Protein AF-A0A3P7MPI1-F1 (afdb_monomer_lite)

Secondary structure (DSSP, 8-state):
-----SHHHHHHHHHH----S-SSEEEEEETTTTEEEEEEETTTSHHHHHHHHHHHHTT-TT---GGGGGGEEEEEEEEEETTEEEEEEEEEEE-GGG--SS--------EE-SS-HHHHHHHHHHHHTT--

Foldseek 3Di:
DDDDDDPVVVVVCVVPPPDQDDDADWPDADVPQQKTKGKDQCLVPVVSQLVVVVVQCVVDPDDDDSPPSNQKIKIWMFRQDPSHTHTQWIWIFGDPPPDDDDDDPGPTDTGGPDPPVVVVVVVCVVVVVVVD

Structure (mmCIF, N/CA/C/O backbone):
data_AF-A0A3P7MPI1-F1
#
_entry.id   AF-A0A3P7MPI1-F1
#
loop_
_atom_site.group_PDB
_atom_site.id
_atom_site.type_symbol
_atom_site.label_atom_id
_atom_site.label_alt_id
_atom_site.label_comp_id
_atom_site.label_asym_id
_atom_site.label_entity_id
_atom_site.label_seq_id
_atom_site.pdbx_PDB_ins_code
_atom_site.Cartn_x
_atom_site.Cartn_y
_atom_site.Cartn_z
_atom_site.occupancy
_atom_site.B_iso_or_equiv
_atom_site.auth_seq_id
_atom_site.auth_comp_id
_atom_site.auth_asym_id
_atom_site.auth_atom_id
_atom_site.pdbx_PDB_model_num
ATOM 1 N N . MET A 1 1 ? 3.681 -8.453 -1.015 1.00 74.38 1 MET A N 1
ATOM 2 C CA . MET A 1 1 ? 4.783 -8.451 -0.031 1.00 74.38 1 MET A CA 1
ATOM 3 C C . MET A 1 1 ? 4.726 -9.752 0.757 1.00 74.38 1 MET A C 1
ATOM 5 O O . MET A 1 1 ? 3.988 -9.836 1.730 1.00 74.38 1 MET A O 1
ATOM 9 N N . LYS A 1 2 ? 5.393 -10.802 0.271 1.00 81.31 2 LYS A N 1
ATOM 10 C CA . LYS A 1 2 ? 5.501 -12.103 0.947 1.00 81.31 2 LYS A CA 1
ATOM 11 C C . LYS A 1 2 ? 6.929 -12.197 1.499 1.00 81.31 2 LYS A C 1
ATOM 13 O O . LYS A 1 2 ? 7.844 -11.980 0.711 1.00 81.31 2 LYS A O 1
ATOM 18 N N . PRO A 1 3 ? 7.145 -12.449 2.802 1.00 83.38 3 PRO A N 1
ATOM 19 C CA . PRO A 1 3 ? 8.490 -12.681 3.310 1.00 83.38 3 PRO A CA 1
ATOM 20 C C . PRO A 1 3 ? 9.007 -14.003 2.740 1.00 83.38 3 PRO A C 1
ATOM 22 O O . PRO A 1 3 ? 8.294 -15.009 2.757 1.00 83.38 3 PRO A O 1
ATOM 25 N N . ILE A 1 4 ? 10.223 -13.986 2.204 1.00 87.50 4 ILE A N 1
ATOM 26 C CA . ILE A 1 4 ? 10.873 -15.151 1.610 1.00 87.50 4 ILE A CA 1
ATOM 27 C C . ILE A 1 4 ? 12.274 -15.236 2.203 1.00 87.50 4 ILE A C 1
ATOM 29 O O . ILE A 1 4 ? 13.023 -14.267 2.146 1.00 87.50 4 ILE A O 1
ATOM 33 N N . SER A 1 5 ? 12.585 -16.372 2.823 1.00 87.38 5 SER A N 1
ATOM 34 C CA . SER A 1 5 ? 13.851 -16.604 3.524 1.00 87.38 5 SER A CA 1
ATOM 35 C C . SER A 1 5 ? 14.943 -17.182 2.627 1.00 87.38 5 SER A C 1
ATOM 37 O O . SER A 1 5 ? 16.119 -16.974 2.898 1.00 87.38 5 SER A O 1
ATOM 39 N N . GLU A 1 6 ? 14.565 -17.920 1.583 1.00 93.38 6 GLU A N 1
ATOM 40 C CA . GLU A 1 6 ? 15.497 -18.584 0.671 1.00 93.38 6 GLU A CA 1
ATOM 41 C C 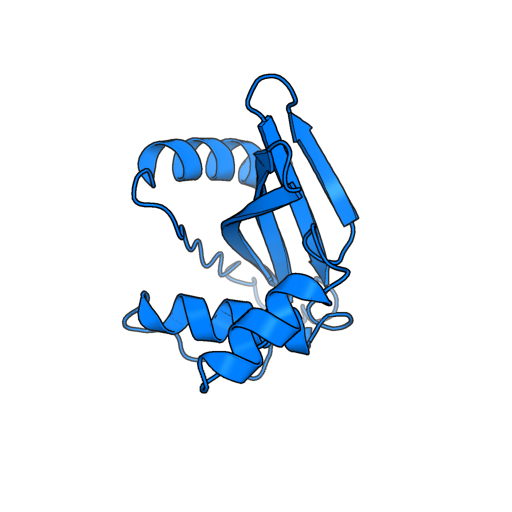. GLU A 1 6 ? 15.627 -17.814 -0.644 1.00 93.38 6 GLU A C 1
ATOM 43 O O . GLU A 1 6 ? 14.626 -17.481 -1.280 1.00 93.38 6 GLU A O 1
ATOM 48 N N . GLU A 1 7 ? 16.863 -17.596 -1.084 1.00 91.19 7 GLU A N 1
ATOM 49 C CA . GLU A 1 7 ? 17.185 -16.839 -2.298 1.00 91.19 7 GLU A CA 1
ATOM 50 C C . GLU A 1 7 ? 16.549 -17.441 -3.563 1.00 91.19 7 GLU A C 1
ATOM 52 O O . GLU A 1 7 ? 15.932 -16.728 -4.352 1.00 91.19 7 GLU A O 1
ATOM 57 N N . HIS A 1 8 ? 16.598 -18.766 -3.730 1.00 93.38 8 HIS A N 1
ATOM 58 C CA . HIS A 1 8 ? 15.969 -19.428 -4.877 1.00 93.38 8 HIS A CA 1
ATOM 59 C C . HIS A 1 8 ? 14.451 -19.187 -4.922 1.00 93.38 8 HIS A C 1
ATOM 61 O O . HIS A 1 8 ? 13.896 -18.813 -5.955 1.00 93.38 8 HIS A O 1
ATOM 67 N N . SER A 1 9 ? 13.785 -19.327 -3.773 1.00 92.00 9 SER A N 1
ATOM 68 C CA . SER A 1 9 ? 12.352 -19.053 -3.641 1.00 92.00 9 SER A CA 1
ATOM 69 C C . SER A 1 9 ? 12.013 -17.583 -3.922 1.00 92.00 9 SER A C 1
ATOM 71 O O . SER A 1 9 ? 10.905 -17.290 -4.376 1.00 92.00 9 SER A O 1
ATOM 73 N N . PHE A 1 10 ? 12.941 -16.654 -3.656 1.00 89.88 10 PHE A N 1
ATOM 74 C CA . PHE A 1 10 ? 12.760 -15.230 -3.934 1.00 89.88 10 PHE A CA 1
ATOM 75 C C . PHE A 1 10 ? 12.734 -14.965 -5.438 1.00 89.88 10 PHE A C 1
ATOM 77 O O . PHE A 1 10 ? 11.773 -14.360 -5.909 1.00 89.88 10 PHE A O 1
ATOM 84 N N . PHE A 1 11 ? 13.710 -15.479 -6.189 1.00 91.06 11 PHE A N 1
ATOM 85 C CA . PHE A 1 11 ? 13.747 -15.315 -7.646 1.00 91.06 11 PHE A CA 1
ATOM 86 C C . PHE A 1 11 ? 12.537 -15.964 -8.327 1.00 91.06 11 PHE A C 1
ATOM 88 O O . PHE A 1 11 ? 11.877 -15.330 -9.145 1.00 91.06 11 PHE A O 1
ATOM 95 N N . VAL A 1 12 ? 12.144 -17.172 -7.902 1.00 92.75 12 VAL A N 1
ATOM 96 C CA . VAL A 1 12 ? 10.921 -17.817 -8.411 1.00 92.75 12 VAL A CA 1
ATOM 97 C C . VAL A 1 12 ? 9.686 -16.955 -8.136 1.00 92.75 12 VAL A C 1
ATOM 99 O O . VAL A 1 12 ? 8.830 -16.803 -9.007 1.00 92.75 12 VAL A O 1
ATOM 102 N N . HIS A 1 13 ? 9.568 -16.373 -6.938 1.00 89.88 13 HIS A N 1
ATOM 103 C CA . HIS A 1 13 ? 8.460 -15.472 -6.635 1.00 89.88 13 HIS A CA 1
ATOM 104 C C . HIS A 1 13 ? 8.509 -14.197 -7.474 1.00 89.88 13 HIS A C 1
ATOM 106 O O . HIS A 1 13 ? 7.459 -13.770 -7.936 1.00 89.88 13 HIS A O 1
ATOM 112 N N . GLN A 1 14 ? 9.685 -13.602 -7.666 1.00 87.12 14 GLN A N 1
ATOM 113 C CA . GLN A 1 14 ? 9.860 -12.390 -8.461 1.00 87.12 14 GLN A CA 1
ATOM 114 C C . GLN A 1 14 ? 9.365 -12.588 -9.899 1.00 87.12 14 GLN A C 1
ATOM 116 O O . GLN A 1 14 ? 8.609 -11.753 -10.385 1.00 87.12 14 GLN A O 1
ATOM 121 N N . ASP A 1 15 ? 9.692 -13.722 -10.520 1.00 88.62 15 ASP A N 1
ATOM 122 C CA . ASP A 1 15 ? 9.306 -14.022 -11.905 1.00 88.62 15 ASP A CA 1
ATOM 123 C C . ASP A 1 15 ? 7.808 -14.328 -12.073 1.00 88.62 15 ASP A C 1
ATOM 125 O O . ASP A 1 15 ? 7.227 -14.066 -13.123 1.00 88.62 15 ASP A O 1
ATOM 129 N N . HIS A 1 16 ? 7.164 -14.890 -11.045 1.00 89.31 16 HIS A N 1
ATOM 130 C CA . HIS A 1 16 ? 5.777 -15.372 -11.133 1.00 89.31 16 HIS A CA 1
ATOM 131 C C . HIS A 1 16 ? 4.770 -14.504 -10.371 1.00 89.31 16 HIS A C 1
ATOM 133 O O . HIS A 1 16 ? 3.571 -14.791 -10.397 1.00 89.31 16 HIS A O 1
ATOM 139 N N . CYS A 1 17 ? 5.213 -13.481 -9.636 1.00 86.50 17 CYS A N 1
ATOM 140 C CA . CYS A 1 17 ? 4.321 -12.629 -8.859 1.00 86.50 17 CYS A CA 1
ATOM 141 C C . CYS A 1 17 ? 3.551 -11.689 -9.799 1.00 86.50 17 CYS A C 1
ATOM 143 O O . CYS A 1 17 ? 4.145 -10.771 -10.356 1.00 86.50 17 CYS A O 1
ATOM 145 N N . PRO A 1 18 ? 2.215 -11.811 -9.913 1.00 87.06 18 PRO A N 1
ATOM 146 C CA . PRO A 1 18 ? 1.435 -10.948 -10.802 1.00 87.06 18 PRO A CA 1
ATOM 147 C C . PRO A 1 18 ? 1.245 -9.528 -10.240 1.00 87.06 18 PRO A C 1
ATOM 149 O O . PRO A 1 18 ? 0.584 -8.691 -10.848 1.00 87.06 18 PRO A O 1
ATOM 152 N N . ARG A 1 19 ? 1.738 -9.260 -9.025 1.00 85.81 19 ARG A N 1
ATOM 153 C CA . ARG A 1 19 ? 1.433 -8.041 -8.281 1.00 85.81 19 ARG A CA 1
ATOM 154 C C . ARG A 1 19 ? 2.524 -6.995 -8.489 1.00 85.81 19 ARG A C 1
ATOM 156 O O . ARG A 1 19 ? 3.539 -7.028 -7.799 1.00 85.81 19 ARG A O 1
ATOM 163 N N . ILE A 1 20 ? 2.236 -6.039 -9.366 1.00 90.00 20 ILE A N 1
ATOM 164 C CA . ILE A 1 20 ? 3.077 -4.863 -9.647 1.00 90.00 20 ILE A CA 1
ATOM 165 C C . ILE A 1 20 ? 2.608 -3.588 -8.927 1.00 90.00 20 ILE A C 1
ATOM 167 O O . ILE A 1 20 ? 3.329 -2.596 -8.892 1.00 90.00 20 ILE A O 1
ATOM 171 N N . THR A 1 21 ? 1.419 -3.608 -8.313 1.00 91.75 21 THR A N 1
ATOM 172 C CA . THR A 1 21 ? 0.872 -2.496 -7.519 1.00 91.75 21 THR A CA 1
ATOM 173 C C . THR A 1 21 ? 0.472 -2.943 -6.110 1.00 91.75 21 THR A C 1
ATOM 175 O O . THR A 1 21 ? 0.176 -4.129 -5.888 1.00 91.75 21 THR A O 1
ATOM 178 N N . PRO A 1 22 ? 0.425 -2.024 -5.125 1.00 93.50 22 PRO A N 1
ATOM 179 C CA . PRO A 1 22 ? -0.245 -2.303 -3.863 1.00 93.50 22 PRO A CA 1
ATOM 180 C C . PRO A 1 22 ? -1.687 -2.785 -4.100 1.00 93.50 22 PRO A C 1
ATOM 182 O O . PRO A 1 22 ? -2.312 -2.394 -5.089 1.00 93.50 22 PRO A O 1
ATOM 185 N N . PRO A 1 23 ? -2.222 -3.662 -3.231 1.00 94.38 23 PRO A N 1
ATOM 186 C CA . PRO A 1 23 ? -3.653 -3.942 -3.223 1.00 94.38 23 PRO A CA 1
ATOM 187 C C . PRO A 1 23 ? -4.456 -2.696 -2.830 1.00 94.38 23 PRO A C 1
ATOM 189 O O . PRO A 1 23 ? -3.885 -1.697 -2.404 1.00 94.38 23 PRO A O 1
ATOM 192 N N . GLY A 1 24 ? -5.781 -2.790 -2.913 1.00 93.75 24 GLY A N 1
ATOM 193 C CA . GLY A 1 24 ? -6.685 -1.706 -2.543 1.00 93.75 24 GLY A CA 1
ATOM 194 C C . GLY A 1 24 ? -6.967 -0.745 -3.694 1.00 93.75 24 GLY A C 1
ATOM 195 O O . GLY A 1 24 ? -6.790 -1.075 -4.869 1.00 93.75 24 GLY A O 1
ATOM 196 N N . ARG A 1 25 ? -7.460 0.442 -3.346 1.00 94.69 25 ARG A N 1
ATOM 197 C CA . ARG A 1 25 ? -7.942 1.439 -4.301 1.00 94.69 25 ARG A CA 1
ATOM 198 C C . ARG A 1 25 ? -6.929 2.561 -4.450 1.00 94.69 25 ARG A C 1
ATOM 200 O O . ARG A 1 2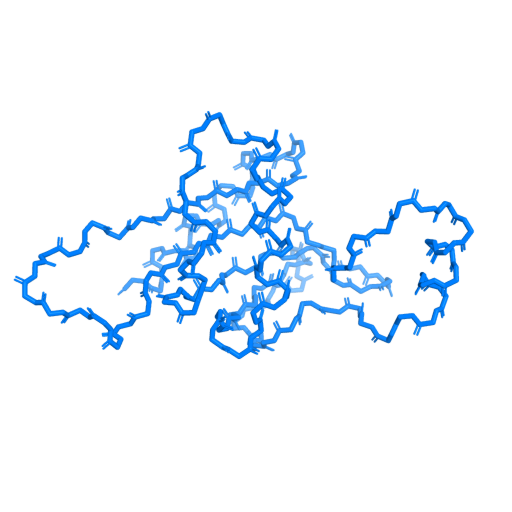5 ? -6.532 3.170 -3.464 1.00 94.69 25 ARG A O 1
ATOM 207 N N . GLU A 1 26 ? -6.556 2.886 -5.680 1.00 94.38 26 GLU A N 1
ATOM 208 C CA . GLU A 1 26 ? -5.795 4.102 -5.952 1.00 94.38 26 GLU A CA 1
ATOM 209 C C . GLU A 1 26 ? -6.692 5.330 -5.739 1.00 94.38 26 GLU A C 1
ATOM 211 O O . GLU A 1 26 ? -7.741 5.462 -6.370 1.00 94.38 26 GLU A O 1
ATOM 216 N N . ILE A 1 27 ? -6.299 6.209 -4.818 1.00 92.31 27 ILE A N 1
ATOM 217 C CA . ILE A 1 27 ? -7.064 7.411 -4.447 1.00 92.31 27 ILE A CA 1
ATOM 218 C C . ILE A 1 27 ? -6.379 8.708 -4.884 1.00 92.31 27 ILE A C 1
ATOM 220 O O . ILE A 1 27 ? -6.959 9.786 -4.779 1.00 92.31 27 ILE A O 1
ATOM 224 N N . TYR A 1 28 ? -5.140 8.619 -5.363 1.00 90.19 28 TYR A N 1
ATOM 225 C CA . TYR A 1 28 ? -4.380 9.750 -5.870 1.00 90.19 28 TYR A CA 1
ATOM 226 C C . TYR A 1 28 ? -3.329 9.274 -6.871 1.00 90.19 28 TYR A C 1
ATOM 228 O O . TYR A 1 28 ? -2.689 8.248 -6.641 1.00 90.19 28 TYR A O 1
ATOM 236 N N . ARG A 1 29 ? -3.127 10.058 -7.933 1.00 91.19 29 ARG A N 1
ATOM 237 C CA . ARG A 1 29 ? -2.065 9.880 -8.923 1.00 91.19 29 ARG A CA 1
ATOM 238 C C . ARG A 1 29 ? -1.548 11.244 -9.372 1.00 91.19 29 ARG A C 1
ATOM 240 O O . ARG A 1 29 ? -2.342 12.127 -9.691 1.00 91.19 29 ARG A O 1
ATOM 247 N N . ASP A 1 30 ? -0.231 11.384 -9.409 1.00 88.50 30 ASP A N 1
ATOM 248 C CA . ASP A 1 30 ? 0.486 12.497 -10.024 1.00 88.50 30 ASP A CA 1
ATOM 249 C C . ASP A 1 30 ? 1.502 11.938 -11.018 1.00 88.50 30 ASP A C 1
ATOM 251 O O . ASP A 1 30 ? 2.559 11.431 -10.634 1.00 88.50 30 ASP A O 1
ATOM 255 N N . ASP A 1 31 ? 1.180 12.039 -12.306 1.00 89.19 31 ASP A N 1
ATOM 256 C CA . ASP A 1 31 ? 2.051 11.560 -13.379 1.00 89.19 31 ASP A CA 1
ATOM 257 C C . ASP A 1 31 ? 3.331 12.404 -13.507 1.00 89.19 31 ASP A C 1
ATOM 259 O O . ASP A 1 31 ? 4.380 11.873 -13.868 1.00 89.19 31 ASP A O 1
ATOM 263 N N . SER A 1 32 ? 3.283 13.693 -13.142 1.00 87.62 32 SER A N 1
ATOM 264 C CA . SER A 1 32 ? 4.436 14.603 -13.230 1.00 87.62 32 SER A CA 1
ATOM 265 C C . SER A 1 32 ? 5.491 14.279 -12.174 1.00 87.62 32 SER A C 1
ATOM 267 O O . SER A 1 32 ? 6.689 14.354 -12.442 1.00 87.62 32 SER A O 1
ATOM 269 N N . ALA A 1 33 ? 5.052 13.906 -10.971 1.00 84.19 33 ALA A N 1
ATOM 270 C CA . ALA A 1 33 ? 5.928 13.431 -9.900 1.00 84.19 33 ALA A CA 1
ATOM 271 C C . ALA A 1 33 ? 6.155 11.906 -9.930 1.00 84.19 33 ALA A C 1
ATOM 273 O O . ALA A 1 33 ? 6.969 11.395 -9.155 1.00 84.19 33 ALA A O 1
ATOM 274 N N . SER A 1 34 ? 5.430 11.189 -10.797 1.00 90.38 34 SER A N 1
ATOM 275 C CA . SER A 1 34 ? 5.348 9.725 -10.846 1.00 90.38 34 SER A CA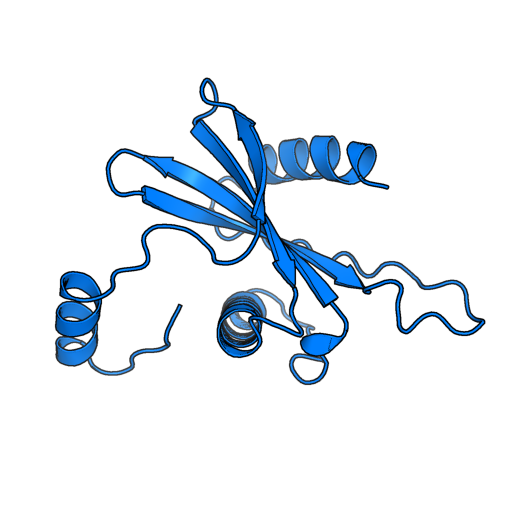 1
ATOM 276 C C . SER A 1 34 ? 5.015 9.120 -9.475 1.00 90.38 34 SER A C 1
ATOM 278 O O . SER A 1 34 ? 5.681 8.197 -9.005 1.00 90.38 34 SER A O 1
ATOM 280 N N . LEU A 1 35 ? 4.005 9.675 -8.799 1.00 89.81 35 LEU A N 1
ATOM 281 C CA . LEU A 1 35 ? 3.555 9.250 -7.471 1.00 89.81 35 LEU A CA 1
ATOM 282 C C . LEU A 1 35 ? 2.112 8.750 -7.508 1.00 89.81 35 LEU A C 1
ATOM 284 O O . LEU A 1 35 ? 1.261 9.348 -8.161 1.00 89.81 35 LEU A O 1
ATOM 288 N N . SER A 1 36 ? 1.823 7.714 -6.724 1.00 91.31 36 SER A N 1
ATOM 289 C CA . SER A 1 36 ? 0.455 7.246 -6.476 1.00 91.31 36 SER A CA 1
ATOM 290 C C . SER A 1 36 ? 0.222 6.964 -4.999 1.00 91.31 36 SER A C 1
ATOM 292 O O . SER A 1 36 ? 1.141 6.571 -4.277 1.00 91.31 36 SER A O 1
ATOM 294 N N . LEU A 1 37 ? -1.019 7.150 -4.547 1.00 90.81 37 LEU A N 1
ATOM 295 C CA . LEU A 1 37 ? -1.455 6.774 -3.204 1.00 90.81 37 LEU A CA 1
ATOM 296 C C . LEU A 1 37 ? -2.568 5.735 -3.285 1.00 90.81 37 LEU A C 1
ATOM 298 O O . LEU A 1 37 ? -3.601 5.959 -3.920 1.00 90.81 37 LEU A O 1
ATOM 302 N N . PHE A 1 38 ? -2.370 4.630 -2.578 1.00 93.44 38 PHE A N 1
ATOM 303 C CA . PHE A 1 38 ? -3.327 3.538 -2.479 1.00 93.44 38 PHE A CA 1
ATOM 304 C C . PHE A 1 38 ? -3.923 3.490 -1.077 1.00 93.44 38 PHE A C 1
ATOM 306 O O . PHE A 1 38 ? -3.190 3.469 -0.091 1.00 93.44 38 PHE A O 1
ATOM 313 N N . GLU A 1 39 ? -5.246 3.453 -0.994 1.00 92.94 39 GLU A N 1
ATOM 314 C CA . GLU A 1 39 ? -5.995 3.170 0.224 1.00 92.94 39 GLU A CA 1
ATOM 315 C C . GLU A 1 39 ? -6.259 1.663 0.304 1.00 92.94 39 GLU A C 1
ATOM 317 O O . GLU A 1 39 ? -6.881 1.073 -0.582 1.00 92.94 39 GLU A O 1
ATOM 322 N N . VAL A 1 40 ? -5.763 1.040 1.368 1.00 93.69 40 VAL A N 1
ATOM 323 C CA . VAL A 1 40 ? -5.793 -0.405 1.585 1.00 93.69 40 VAL A CA 1
ATOM 324 C C . VAL A 1 40 ? -6.495 -0.698 2.902 1.00 93.69 40 VAL A C 1
ATOM 326 O O . VAL A 1 40 ? -6.036 -0.276 3.966 1.00 93.69 40 VAL A O 1
ATOM 329 N N . ASP A 1 41 ? -7.593 -1.447 2.847 1.00 91.69 41 ASP A N 1
ATOM 330 C CA . ASP A 1 41 ? -8.292 -1.881 4.051 1.00 91.69 41 ASP A CA 1
ATOM 331 C C . ASP A 1 41 ? -7.539 -3.042 4.717 1.00 91.69 41 ASP A C 1
ATOM 333 O O . ASP A 1 41 ? -7.339 -4.109 4.130 1.00 91.69 41 ASP A O 1
ATOM 337 N N . GLY A 1 42 ? -7.111 -2.852 5.967 1.00 89.69 42 GLY A N 1
ATOM 338 C CA . GLY A 1 42 ? -6.453 -3.893 6.747 1.00 89.69 42 GLY A CA 1
ATOM 339 C C . GLY A 1 42 ? -7.350 -5.093 7.064 1.00 89.69 42 GLY A C 1
ATOM 340 O O . GLY A 1 42 ? -6.826 -6.170 7.355 1.00 89.69 42 GLY A O 1
ATOM 341 N N . ALA A 1 43 ? -8.678 -4.950 7.011 1.00 89.56 43 ALA A N 1
ATOM 342 C CA . ALA A 1 43 ? -9.622 -6.052 7.171 1.00 89.56 43 ALA A CA 1
ATOM 343 C C . ALA A 1 43 ? -9.687 -6.947 5.923 1.00 89.56 43 ALA A C 1
ATOM 345 O O . ALA A 1 43 ? -9.806 -8.169 6.066 1.00 89.56 43 ALA A O 1
ATOM 346 N N . GLU A 1 44 ? -9.560 -6.365 4.729 1.00 92.44 44 GLU A N 1
ATOM 347 C CA . GLU A 1 44 ? -9.560 -7.085 3.450 1.00 92.44 44 GLU A CA 1
ATOM 348 C C . GLU A 1 44 ? -8.173 -7.669 3.145 1.00 92.44 44 GLU A C 1
ATOM 350 O O . GLU A 1 44 ? -8.030 -8.860 2.868 1.00 92.44 44 GLU A O 1
ATOM 355 N N . GLU A 1 45 ? -7.119 -6.869 3.310 1.00 93.44 45 GLU A N 1
ATOM 356 C CA . GLU A 1 45 ? -5.748 -7.184 2.888 1.00 93.44 45 GLU A CA 1
ATOM 357 C C . GLU A 1 45 ? -4.824 -7.491 4.078 1.00 93.44 45 GLU A C 1
ATOM 359 O O . GLU A 1 45 ? -3.679 -7.033 4.174 1.00 93.44 45 GLU A O 1
ATOM 364 N N . ARG A 1 46 ? -5.319 -8.322 5.008 1.00 90.00 46 ARG A N 1
ATOM 365 C CA . ARG A 1 46 ? -4.655 -8.650 6.289 1.00 90.00 46 ARG A CA 1
ATOM 366 C C . ARG A 1 46 ? -3.191 -9.051 6.133 1.00 90.00 46 ARG A C 1
ATOM 368 O O . ARG A 1 46 ? -2.338 -8.567 6.872 1.00 90.00 46 ARG A O 1
ATOM 375 N N . THR A 1 47 ? -2.890 -9.946 5.193 1.00 90.56 47 THR A N 1
ATOM 376 C CA . THR A 1 47 ? -1.529 -10.468 4.990 1.00 90.56 47 THR A CA 1
ATOM 377 C C . THR A 1 47 ? -0.589 -9.386 4.469 1.00 90.56 47 THR A C 1
ATOM 379 O O . THR A 1 47 ? 0.535 -9.265 4.957 1.00 90.56 47 THR A O 1
ATOM 382 N N . PHE A 1 48 ? -1.043 -8.574 3.509 1.00 91.56 48 PHE A N 1
ATOM 383 C CA . PHE A 1 48 ? -0.249 -7.474 2.969 1.00 91.56 48 PHE A CA 1
ATOM 384 C C . PHE A 1 48 ? 0.052 -6.442 4.060 1.00 91.56 48 PHE A C 1
ATOM 386 O O . PHE A 1 48 ? 1.220 -6.144 4.313 1.00 91.56 48 PHE A O 1
ATOM 393 N N . CYS A 1 49 ? -0.980 -5.979 4.767 1.00 90.00 49 CYS A N 1
ATOM 394 C CA . CYS A 1 49 ? -0.848 -4.980 5.823 1.00 90.00 49 CYS A CA 1
ATOM 395 C C . CYS A 1 49 ? -0.045 -5.503 7.029 1.00 90.00 49 CYS A C 1
ATOM 397 O O . CYS A 1 49 ? 0.725 -4.752 7.631 1.00 90.00 49 CYS A O 1
ATOM 399 N N . ARG A 1 50 ? -0.132 -6.805 7.350 1.00 87.88 50 ARG A N 1
ATOM 400 C CA . ARG A 1 50 ? 0.729 -7.444 8.362 1.00 87.88 50 ARG A CA 1
ATOM 401 C C . ARG A 1 50 ? 2.192 -7.378 7.980 1.00 87.88 50 ARG A C 1
ATOM 403 O O . ARG A 1 50 ? 3.009 -6.953 8.792 1.00 87.88 50 ARG A O 1
ATOM 410 N N . ASN A 1 51 ? 2.518 -7.795 6.763 1.00 89.56 51 ASN A N 1
ATOM 411 C CA . ASN A 1 51 ? 3.900 -7.835 6.300 1.00 89.56 51 ASN A CA 1
ATOM 412 C C . ASN A 1 51 ? 4.475 -6.421 6.167 1.00 89.56 51 ASN A C 1
ATOM 414 O O . ASN A 1 51 ? 5.620 -6.200 6.551 1.00 89.56 51 ASN A O 1
ATOM 418 N N . LEU A 1 52 ? 3.656 -5.456 5.742 1.00 87.19 52 LEU A N 1
ATOM 419 C CA . LEU A 1 52 ? 4.018 -4.041 5.715 1.00 87.19 52 LEU A CA 1
ATOM 420 C C . LEU A 1 52 ? 4.342 -3.505 7.123 1.00 87.19 52 LEU A C 1
ATOM 422 O O . LEU A 1 52 ? 5.373 -2.862 7.318 1.00 87.19 52 LEU A O 1
ATOM 426 N N . CYS A 1 53 ? 3.523 -3.835 8.128 1.00 83.12 53 CYS A N 1
ATOM 427 C CA . CYS A 1 53 ? 3.796 -3.497 9.528 1.00 83.12 53 CYS A CA 1
ATOM 428 C C . CYS A 1 53 ? 5.061 -4.168 10.072 1.00 83.12 53 CYS A C 1
ATOM 430 O O . CYS A 1 53 ? 5.841 -3.511 10.755 1.00 83.12 53 CYS A O 1
ATOM 432 N N . LEU A 1 54 ? 5.270 -5.456 9.788 1.00 82.50 54 LEU A N 1
ATOM 433 C CA . LEU A 1 54 ? 6.458 -6.191 10.230 1.00 82.50 54 LEU A CA 1
ATOM 434 C C . LEU A 1 54 ? 7.740 -5.618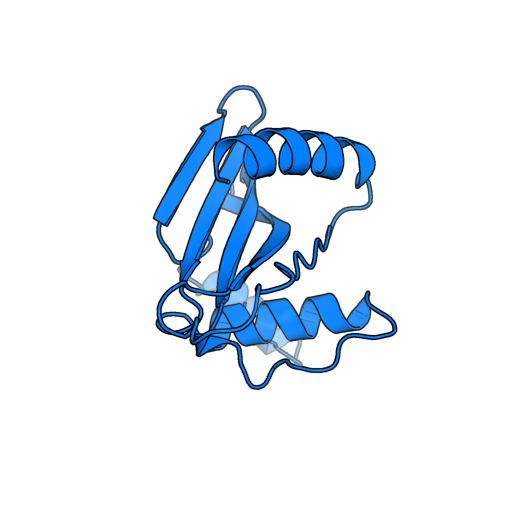 9.619 1.00 82.50 54 LEU A C 1
ATOM 436 O O . LEU A 1 54 ? 8.740 -5.486 10.324 1.00 82.50 54 LEU A O 1
ATOM 440 N N . PHE A 1 55 ? 7.695 -5.238 8.339 1.00 82.88 55 PHE A N 1
ATOM 441 C CA . PHE A 1 55 ? 8.797 -4.558 7.664 1.00 82.88 55 PHE A CA 1
ATOM 442 C C . PHE A 1 55 ? 9.104 -3.220 8.336 1.00 82.88 55 PHE A C 1
ATOM 444 O O . PHE A 1 55 ? 10.238 -2.957 8.722 1.00 82.88 55 PHE A O 1
ATOM 451 N N . ALA A 1 56 ? 8.078 -2.410 8.586 1.00 79.50 56 ALA A N 1
ATOM 452 C CA . ALA A 1 56 ? 8.240 -1.142 9.279 1.00 79.50 56 ALA A CA 1
ATOM 453 C C . ALA A 1 56 ? 8.746 -1.260 10.721 1.00 79.50 56 ALA A C 1
ATOM 455 O O . ALA A 1 56 ? 9.448 -0.372 11.199 1.00 79.50 56 ALA A O 1
ATOM 456 N N . MET A 1 57 ? 8.383 -2.331 11.431 1.00 77.44 57 MET A N 1
ATOM 457 C CA . MET A 1 57 ? 8.863 -2.587 12.792 1.00 77.44 57 MET A CA 1
ATOM 458 C C . MET A 1 57 ? 10.381 -2.742 12.860 1.00 77.44 57 MET A C 1
ATOM 460 O O . MET A 1 57 ? 10.949 -2.435 13.901 1.00 77.44 57 MET A O 1
ATOM 464 N N . GLN A 1 58 ? 11.042 -3.137 11.767 1.00 79.50 58 GLN A N 1
ATOM 465 C CA . GLN A 1 58 ? 12.507 -3.180 11.718 1.00 79.50 58 GLN A CA 1
ATOM 466 C C . GLN A 1 58 ? 13.137 -1.782 11.837 1.00 79.50 58 GLN A C 1
ATOM 468 O O . GLN A 1 58 ? 14.271 -1.659 12.286 1.00 79.50 58 GLN A O 1
ATOM 473 N N . PHE A 1 59 ? 12.394 -0.730 11.477 1.00 73.88 59 PHE A N 1
ATOM 474 C CA . PHE A 1 59 ? 12.854 0.663 11.488 1.00 73.88 59 PHE A CA 1
ATOM 475 C C . PHE A 1 59 ? 12.255 1.494 12.634 1.00 73.88 59 PHE A C 1
ATOM 477 O O . PHE A 1 59 ? 12.626 2.651 12.817 1.00 73.88 59 PHE A O 1
ATOM 484 N N . LEU A 1 60 ? 11.318 0.934 13.410 1.00 66.69 60 LEU A N 1
ATOM 485 C CA . LEU A 1 60 ? 10.622 1.633 14.490 1.00 66.69 60 LEU A CA 1
ATOM 486 C C . LEU A 1 60 ? 10.931 1.003 15.847 1.00 66.69 60 LEU A C 1
ATOM 488 O O . LEU A 1 60 ? 10.418 -0.065 16.172 1.00 66.69 60 LEU A O 1
ATOM 492 N N . SER A 1 61 ? 11.656 1.729 16.696 1.00 54.84 61 SER A N 1
ATOM 493 C CA . SER A 1 61 ? 12.109 1.237 18.004 1.00 54.84 61 SER A CA 1
ATOM 494 C C . SER A 1 61 ? 10.993 0.919 19.015 1.00 54.84 61 SER A C 1
ATOM 496 O O . SER A 1 61 ? 11.278 0.314 20.041 1.00 54.84 61 SER A O 1
ATOM 498 N N . TRP A 1 62 ? 9.732 1.326 18.783 1.00 58.78 62 TRP A N 1
ATOM 499 C CA . TRP A 1 62 ? 8.660 1.224 19.795 1.00 58.78 62 TRP A CA 1
ATOM 500 C C . TRP A 1 62 ? 7.269 0.766 19.298 1.00 58.78 62 TRP A C 1
ATOM 502 O O . TRP A 1 62 ? 6.254 1.020 19.950 1.00 58.78 62 TRP A O 1
ATOM 512 N N . LYS A 1 63 ? 7.142 0.060 18.168 1.00 56.62 63 LYS A N 1
ATOM 513 C CA . LYS A 1 63 ? 5.810 -0.343 17.654 1.00 56.62 63 LYS A CA 1
ATOM 514 C C . LYS A 1 63 ? 5.251 -1.588 18.376 1.00 56.62 63 LYS A C 1
ATOM 516 O O . LYS A 1 63 ? 5.880 -2.637 18.373 1.00 56.62 63 LYS A O 1
ATOM 521 N N . THR A 1 64 ? 4.036 -1.501 18.932 1.00 49.00 64 THR A N 1
ATOM 522 C CA . THR A 1 64 ? 3.485 -2.535 19.842 1.00 49.00 64 THR A CA 1
ATOM 523 C C . THR A 1 64 ? 2.211 -3.273 19.393 1.00 49.00 64 THR A C 1
ATOM 525 O O . THR A 1 64 ? 1.726 -4.077 20.178 1.00 49.00 64 THR A O 1
ATOM 528 N N . ARG A 1 65 ? 1.631 -3.084 18.189 1.00 56.03 65 ARG A N 1
ATOM 529 C CA . ARG A 1 65 ? 0.341 -3.748 17.831 1.00 56.03 65 ARG A CA 1
ATOM 530 C C . ARG A 1 65 ? 0.152 -4.153 16.355 1.00 56.03 65 ARG A C 1
ATOM 532 O O . ARG A 1 65 ? -0.709 -3.617 15.670 1.00 56.03 65 ARG A O 1
ATOM 539 N N . TYR A 1 66 ? 0.875 -5.165 15.868 1.00 60.16 66 TYR A N 1
ATOM 540 C CA . TYR A 1 66 ? 0.569 -5.794 14.563 1.00 60.16 66 TYR A CA 1
ATOM 541 C C . TYR A 1 66 ? -0.654 -6.738 14.606 1.00 60.16 66 TYR A C 1
ATOM 543 O O . TYR A 1 66 ? -1.070 -7.243 13.572 1.00 60.16 66 TYR A O 1
ATOM 551 N N . ASN A 1 67 ? -1.243 -6.993 15.780 1.00 61.16 67 ASN A N 1
ATOM 552 C CA . ASN A 1 67 ? -2.383 -7.909 15.934 1.00 61.16 67 ASN A CA 1
ATOM 553 C C . ASN A 1 67 ? -3.751 -7.265 15.635 1.00 61.16 67 ASN A C 1
ATOM 555 O O . ASN A 1 67 ? -4.743 -7.977 15.532 1.00 61.16 67 ASN A O 1
ATOM 559 N N . GLU A 1 68 ? -3.816 -5.942 15.451 1.00 72.12 68 GLU A N 1
ATOM 560 C CA . GLU A 1 68 ? -5.069 -5.189 15.252 1.00 72.12 68 GLU A CA 1
ATOM 561 C C . GLU A 1 68 ? -5.218 -4.626 13.830 1.00 72.12 68 GLU A C 1
ATOM 563 O O . GLU A 1 68 ? -5.967 -3.678 13.610 1.00 72.12 68 GLU A O 1
ATOM 568 N N . ILE A 1 69 ? -4.520 -5.203 12.845 1.00 79.81 69 ILE A N 1
ATOM 569 C CA . ILE A 1 69 ? -4.464 -4.710 11.453 1.00 79.81 69 ILE A CA 1
ATOM 570 C C . ILE A 1 69 ? -5.853 -4.471 10.853 1.00 79.81 69 ILE A C 1
ATOM 572 O O . ILE A 1 69 ? -6.043 -3.484 10.153 1.00 79.81 69 ILE A O 1
ATOM 576 N N . ALA A 1 70 ? -6.827 -5.326 11.175 1.00 81.75 70 ALA A N 1
ATOM 577 C CA . ALA A 1 70 ? -8.195 -5.220 10.668 1.00 81.75 70 ALA A CA 1
ATOM 578 C C . ALA A 1 70 ? -8.937 -3.942 11.107 1.00 81.75 70 ALA A C 1
ATOM 580 O O . ALA A 1 70 ? -10.000 -3.644 10.580 1.00 81.75 70 ALA A O 1
ATOM 581 N N . THR A 1 71 ? -8.399 -3.194 12.073 1.00 82.75 71 THR A N 1
ATOM 582 C CA . THR A 1 71 ? -8.983 -1.933 12.552 1.00 82.75 71 THR A CA 1
ATOM 583 C C . THR A 1 71 ? -8.401 -0.696 11.865 1.00 82.75 71 THR A C 1
ATOM 585 O O . THR A 1 71 ? -8.781 0.420 12.222 1.00 82.75 71 THR A O 1
ATOM 588 N N . PHE A 1 72 ? -7.494 -0.860 10.894 1.00 83.50 72 PHE A N 1
ATOM 589 C CA . PHE A 1 72 ? -6.781 0.239 10.242 1.00 83.50 72 PHE A CA 1
ATOM 590 C C . PHE A 1 72 ? -6.998 0.269 8.727 1.00 83.50 72 PHE A C 1
ATOM 592 O O . PHE A 1 72 ? -6.960 -0.761 8.058 1.00 83.50 72 PHE A O 1
ATOM 599 N N . LEU A 1 73 ? -7.119 1.483 8.194 1.00 86.81 73 LEU A N 1
ATOM 600 C CA . LEU A 1 73 ? -6.860 1.798 6.794 1.00 86.81 73 LEU A CA 1
ATOM 601 C C . LEU A 1 73 ? -5.385 2.161 6.631 1.00 86.81 73 LEU A C 1
ATOM 603 O O . LEU A 1 73 ? -4.819 2.881 7.458 1.00 86.81 73 LEU A O 1
ATOM 607 N N . PHE A 1 74 ? -4.773 1.674 5.561 1.00 88.75 74 PHE A N 1
ATOM 608 C CA . PHE A 1 74 ? -3.383 1.926 5.210 1.00 88.75 74 PHE A CA 1
ATOM 609 C C . PHE A 1 74 ? -3.327 2.759 3.937 1.00 88.75 74 PHE A C 1
ATOM 611 O O . PHE A 1 74 ? -3.930 2.406 2.932 1.00 88.75 74 PHE A O 1
ATOM 618 N N . TYR A 1 75 ? -2.562 3.840 3.973 1.00 89.75 75 TYR A N 1
ATOM 619 C CA . TYR A 1 75 ? -2.336 4.728 2.844 1.00 89.75 75 TYR A CA 1
ATOM 620 C C . TYR A 1 75 ? -0.906 4.531 2.362 1.00 89.75 75 TYR A C 1
ATOM 622 O O . TYR A 1 75 ? 0.040 4.990 3.003 1.00 89.75 75 TYR A O 1
ATOM 630 N N . VAL A 1 76 ? -0.751 3.777 1.278 1.00 91.25 76 VAL A N 1
ATOM 631 C CA . VAL A 1 76 ? 0.537 3.336 0.739 1.00 91.25 76 VAL A CA 1
ATOM 632 C C . VAL A 1 76 ? 0.943 4.255 -0.400 1.00 91.25 76 VAL A C 1
ATOM 634 O O . VAL A 1 76 ? 0.286 4.292 -1.438 1.00 91.25 76 VAL A O 1
ATOM 637 N N . LEU A 1 77 ? 2.032 4.992 -0.200 1.00 89.38 77 LEU A N 1
ATOM 638 C CA . LEU A 1 77 ? 2.628 5.860 -1.204 1.00 89.38 77 LEU A CA 1
ATOM 639 C C . LEU A 1 77 ? 3.599 5.048 -2.059 1.00 89.38 77 LEU A C 1
ATOM 641 O O . LEU A 1 77 ? 4.467 4.336 -1.536 1.00 89.38 77 LEU A O 1
ATOM 645 N N . THR A 1 78 ? 3.485 5.193 -3.373 1.00 91.00 78 THR A N 1
ATOM 646 C CA . THR A 1 78 ? 4.380 4.564 -4.342 1.00 91.00 78 THR A CA 1
ATOM 647 C C . THR A 1 78 ? 5.032 5.592 -5.243 1.00 91.00 78 THR A C 1
ATOM 649 O O . THR A 1 78 ? 4.467 6.649 -5.520 1.00 91.00 78 THR A O 1
ATOM 652 N N . ARG A 1 79 ? 6.230 5.252 -5.716 1.00 90.25 79 ARG A N 1
ATOM 653 C CA . ARG A 1 79 ? 6.819 5.843 -6.910 1.00 90.25 79 ARG A CA 1
ATOM 654 C C . ARG A 1 79 ? 6.578 4.887 -8.065 1.00 90.25 79 ARG A C 1
ATOM 656 O O . ARG A 1 79 ? 6.878 3.701 -7.947 1.00 90.25 79 ARG A O 1
ATOM 663 N N . ASN A 1 80 ? 6.014 5.410 -9.136 1.00 91.06 80 ASN A N 1
ATOM 664 C CA . ASN A 1 80 ? 5.670 4.641 -10.314 1.00 91.06 80 ASN A CA 1
ATOM 665 C C . ASN A 1 80 ? 6.830 4.706 -11.303 1.00 91.06 80 ASN A C 1
ATOM 667 O O . ASN A 1 80 ? 7.403 5.771 -11.528 1.00 91.06 80 ASN A O 1
ATOM 671 N N . ASP A 1 81 ? 7.164 3.565 -11.874 1.00 88.00 81 ASP A N 1
ATOM 672 C CA . ASP A 1 81 ? 8.139 3.413 -12.942 1.00 88.00 81 ASP A CA 1
ATOM 673 C C . ASP A 1 81 ? 7.627 2.397 -13.968 1.00 88.00 81 ASP A C 1
ATOM 675 O O . ASP A 1 81 ? 6.497 1.915 -13.877 1.00 88.00 81 ASP A O 1
ATOM 679 N N . GLU A 1 82 ? 8.445 2.110 -14.979 1.00 87.94 82 GLU A N 1
ATOM 680 C CA . GLU A 1 82 ? 8.106 1.179 -16.060 1.00 87.94 82 GLU A CA 1
ATOM 681 C C . GLU A 1 82 ? 7.840 -0.249 -15.549 1.00 87.94 82 GLU A C 1
ATOM 683 O O . GLU A 1 82 ? 7.067 -0.980 -16.167 1.00 87.94 82 GLU A O 1
ATOM 688 N N . ASP A 1 83 ? 8.408 -0.622 -14.394 1.00 84.62 83 ASP A N 1
ATOM 689 C CA . ASP A 1 83 ? 8.262 -1.951 -13.789 1.00 84.62 83 ASP A CA 1
ATOM 690 C C . ASP A 1 83 ? 7.048 -2.050 -12.842 1.00 84.62 83 ASP A C 1
ATOM 692 O O . ASP A 1 83 ? 6.679 -3.146 -12.409 1.00 84.62 83 ASP A O 1
ATOM 696 N N . GLY A 1 84 ? 6.419 -0.921 -12.490 1.00 88.38 84 GLY A N 1
ATOM 697 C CA . GLY A 1 84 ? 5.220 -0.865 -11.654 1.00 88.38 84 GLY A CA 1
ATOM 698 C C . GLY A 1 84 ? 5.270 0.195 -10.553 1.00 88.38 84 GLY A C 1
ATOM 699 O O . GLY A 1 84 ? 5.833 1.276 -10.701 1.00 88.38 84 GLY A O 1
ATOM 700 N N . CYS A 1 85 ? 4.622 -0.093 -9.423 1.00 91.19 85 CYS A N 1
ATOM 701 C CA . CYS A 1 85 ? 4.496 0.833 -8.299 1.00 91.19 85 CYS A CA 1
ATOM 702 C C . CYS A 1 85 ? 5.387 0.387 -7.133 1.00 91.19 85 CYS A C 1
ATOM 704 O O . CYS A 1 85 ? 5.018 -0.47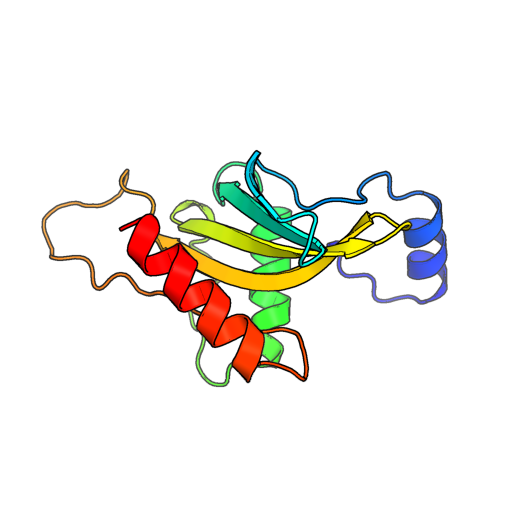9 -6.330 1.00 91.19 85 CYS A O 1
ATOM 706 N N . ARG A 1 86 ? 6.555 1.018 -6.993 1.00 89.56 86 ARG A N 1
ATOM 707 C CA . ARG A 1 86 ? 7.494 0.751 -5.897 1.00 89.56 86 ARG A CA 1
ATOM 708 C C . ARG A 1 86 ? 7.060 1.491 -4.635 1.00 89.56 86 ARG A C 1
ATOM 710 O O . ARG A 1 86 ? 6.910 2.710 -4.638 1.00 89.56 86 ARG A O 1
ATOM 717 N N . ILE A 1 87 ? 6.869 0.766 -3.534 1.00 88.38 87 ILE A N 1
ATOM 718 C CA . ILE A 1 87 ? 6.442 1.350 -2.253 1.00 88.38 87 ILE A CA 1
ATOM 719 C C . ILE A 1 87 ? 7.559 2.235 -1.687 1.00 88.38 87 ILE A C 1
ATOM 721 O O . ILE A 1 87 ? 8.676 1.768 -1.478 1.00 88.38 87 ILE A O 1
ATOM 725 N N . VAL A 1 88 ? 7.239 3.497 -1.394 1.00 87.12 88 VAL A N 1
ATOM 726 C CA . VAL A 1 88 ? 8.175 4.473 -0.805 1.00 87.12 88 VAL A CA 1
ATOM 727 C C . VAL A 1 88 ? 7.841 4.813 0.646 1.00 87.12 88 VAL A C 1
ATOM 729 O O . VAL A 1 88 ? 8.710 5.228 1.411 1.00 87.12 88 VAL A O 1
ATOM 732 N N . GLY A 1 89 ? 6.597 4.609 1.064 1.00 85.38 89 GLY A N 1
ATOM 733 C CA . GLY A 1 89 ? 6.186 4.842 2.440 1.00 85.38 89 GLY A CA 1
ATOM 734 C C . GLY A 1 89 ? 4.714 4.547 2.652 1.00 85.38 89 GLY A C 1
ATOM 735 O O . GLY A 1 89 ? 3.981 4.273 1.703 1.00 85.38 89 GLY A O 1
ATOM 736 N N . TYR A 1 90 ? 4.280 4.589 3.904 1.00 86.56 90 TYR A N 1
ATOM 737 C CA . TYR A 1 90 ? 2.865 4.509 4.229 1.00 86.56 90 TYR A CA 1
ATOM 738 C C . TYR A 1 90 ? 2.538 5.195 5.555 1.00 86.56 90 TYR A C 1
ATOM 740 O O . TYR A 1 90 ? 3.413 5.419 6.395 1.00 86.56 90 TYR A O 1
ATOM 748 N N . PHE A 1 91 ? 1.254 5.470 5.760 1.00 83.81 91 PHE A N 1
ATOM 749 C CA . PHE A 1 91 ? 0.690 5.759 7.075 1.00 83.81 91 PHE A CA 1
ATOM 750 C C . PHE A 1 91 ? -0.588 4.950 7.299 1.00 83.81 91 PHE A C 1
ATOM 752 O O . PHE A 1 91 ? -1.198 4.455 6.355 1.00 83.81 91 PHE A O 1
ATOM 759 N N . SER A 1 92 ? -0.984 4.785 8.559 1.00 82.50 92 SER A N 1
ATOM 760 C CA . SER A 1 92 ? -2.208 4.072 8.933 1.00 82.50 92 SER A CA 1
ATOM 761 C C . SER A 1 92 ? -3.148 4.969 9.732 1.00 82.50 92 SER A C 1
ATOM 763 O O . SER A 1 92 ? -2.691 5.691 10.619 1.00 82.50 92 SER A O 1
ATOM 765 N N . LYS A 1 93 ? -4.453 4.876 9.467 1.00 79.75 93 LYS A N 1
ATOM 766 C CA . LYS A 1 93 ? -5.532 5.568 10.189 1.00 79.75 93 LYS A CA 1
ATOM 767 C C . LYS A 1 93 ? -6.501 4.529 10.743 1.00 79.75 93 LYS A C 1
ATOM 769 O O . LYS A 1 93 ? -6.787 3.544 10.071 1.00 79.75 93 LYS A O 1
ATOM 774 N N . HIS A 1 94 ? -7.004 4.720 11.961 1.00 78.69 94 HIS A N 1
ATOM 775 C CA . HIS A 1 94 ? -8.057 3.844 12.479 1.00 78.69 94 HIS A CA 1
ATOM 776 C C . HIS A 1 94 ? -9.309 3.950 11.598 1.00 78.69 94 HIS A C 1
ATOM 778 O O . HIS A 1 94 ? -9.737 5.049 11.240 1.00 78.69 94 HIS A O 1
ATOM 784 N N . SER A 1 95 ? -9.890 2.803 11.253 1.00 72.25 95 SER A N 1
ATOM 785 C CA . SER A 1 95 ? -11.161 2.738 10.540 1.00 72.25 95 SER A CA 1
ATOM 786 C C . SER A 1 95 ? -12.298 3.177 11.467 1.00 72.25 95 SER A C 1
ATOM 788 O O . SER A 1 95 ? -12.352 2.790 12.637 1.00 72.25 95 SER A O 1
ATOM 790 N N . LYS A 1 96 ? -13.226 3.984 10.938 1.00 63.22 96 LYS A N 1
ATOM 791 C CA . LYS A 1 96 ? -14.313 4.630 11.700 1.00 63.22 96 LYS A CA 1
ATOM 792 C C . LYS A 1 96 ? -15.275 3.639 12.374 1.00 63.22 96 LYS A C 1
ATOM 794 O O . LYS A 1 96 ? -15.991 4.023 13.290 1.00 63.22 96 LYS A O 1
ATOM 799 N N . VAL A 1 97 ? -15.280 2.371 11.953 1.00 56.25 97 VAL A N 1
ATOM 800 C CA . VAL A 1 97 ? -16.217 1.333 12.423 1.00 56.25 97 VAL A CA 1
ATOM 801 C C . VAL A 1 97 ? -16.055 1.003 13.919 1.00 56.25 97 VAL A C 1
ATOM 803 O O . VAL A 1 97 ? -17.010 0.556 14.544 1.00 56.25 97 VAL A O 1
ATOM 806 N N . PHE A 1 98 ? -14.890 1.263 14.525 1.00 52.91 98 PHE A N 1
ATOM 807 C CA . PHE A 1 98 ? -14.597 0.884 15.919 1.00 52.91 98 PHE A CA 1
ATOM 808 C C . PHE A 1 98 ? -14.595 2.053 16.921 1.00 52.91 98 PHE A C 1
ATOM 810 O O . PHE A 1 98 ? -14.200 1.876 18.071 1.00 52.91 98 PHE A O 1
ATOM 817 N N . MET A 1 99 ? -15.016 3.255 16.518 1.00 49.81 99 MET A N 1
ATOM 818 C CA . MET A 1 99 ? -14.967 4.433 17.390 1.00 49.81 99 MET A CA 1
ATOM 819 C C . MET A 1 99 ? -16.210 4.520 18.289 1.00 49.81 99 MET A C 1
ATOM 821 O O . MET A 1 99 ? -17.192 5.176 17.951 1.00 49.81 99 MET A O 1
ATOM 825 N N . THR A 1 100 ? -16.162 3.884 19.463 1.00 45.22 100 THR A N 1
ATOM 826 C CA . THR A 1 100 ? -17.074 4.182 20.578 1.00 45.22 100 THR A CA 1
ATOM 827 C C . THR A 1 100 ? -16.409 5.156 21.552 1.00 45.22 100 THR A C 1
ATOM 829 O O . THR A 1 100 ? -15.473 4.789 22.252 1.00 45.22 100 THR A O 1
ATOM 832 N N . GLY A 1 101 ? -16.917 6.387 21.618 1.00 49.16 101 GLY A N 1
ATOM 833 C CA . GLY A 1 101 ? -16.967 7.190 22.849 1.00 49.16 101 GLY A CA 1
ATOM 834 C C . GLY A 1 101 ? -15.708 7.873 23.401 1.00 49.16 101 GLY A C 1
ATOM 835 O O . GLY A 1 101 ? -15.879 8.767 24.219 1.00 49.16 101 GLY A O 1
ATOM 836 N N . GLU A 1 102 ? -14.487 7.557 22.972 1.00 45.72 102 GLU A N 1
ATOM 837 C CA . GLU A 1 102 ? -13.290 8.307 23.396 1.00 45.72 102 GLU A CA 1
ATOM 838 C C . GLU A 1 102 ? -12.559 8.893 22.189 1.00 45.72 102 GLU A C 1
ATOM 840 O O . GLU A 1 102 ? -12.265 8.189 21.217 1.00 45.72 102 GLU A O 1
ATOM 845 N N . GLU A 1 103 ? -12.298 10.204 22.252 1.00 46.00 103 GLU A N 1
ATOM 846 C CA . GLU A 1 103 ? -11.575 10.983 21.246 1.00 46.00 103 GLU A CA 1
ATOM 847 C C . GLU A 1 103 ? -10.319 10.236 20.805 1.00 46.00 103 GLU A C 1
ATOM 849 O O . GLU A 1 103 ? -9.307 10.139 21.506 1.00 46.00 103 GLU A O 1
ATOM 854 N N . SER A 1 104 ? -10.417 9.633 19.625 1.00 42.97 104 SER A N 1
ATOM 855 C CA . SER A 1 104 ? -9.380 8.760 19.125 1.00 42.97 104 SER A CA 1
ATOM 856 C C . SER A 1 104 ? -8.204 9.635 18.747 1.00 42.97 104 SER A C 1
ATOM 858 O O . SER A 1 104 ? -8.240 10.324 17.730 1.00 42.97 104 SER A O 1
ATOM 860 N N . LYS A 1 105 ? -7.145 9.596 19.559 1.00 43.91 105 LYS A N 1
ATOM 861 C CA . LYS A 1 105 ? -5.809 10.010 19.132 1.00 43.91 105 LYS A CA 1
ATOM 862 C C . LYS A 1 105 ? -5.529 9.259 17.834 1.00 43.91 105 LYS A C 1
ATOM 864 O O . LYS A 1 105 ? -5.217 8.068 17.868 1.00 43.91 105 LYS A O 1
ATOM 869 N N . GLN A 1 106 ? -5.732 9.920 16.696 1.00 47.31 106 GLN A N 1
ATOM 870 C CA . GLN A 1 106 ? -5.503 9.346 15.380 1.00 47.31 106 GLN A CA 1
ATOM 871 C C . GLN A 1 106 ? -4.017 9.013 15.323 1.00 47.31 106 GLN A C 1
ATOM 873 O O . GLN A 1 106 ? -3.167 9.888 15.186 1.00 47.31 106 GLN A O 1
ATOM 878 N N . LYS A 1 107 ? -3.676 7.746 15.558 1.00 48.41 107 LYS A N 1
ATOM 879 C CA . LYS A 1 107 ? -2.283 7.323 15.619 1.00 48.41 107 LYS A CA 1
ATOM 880 C C . LYS A 1 107 ? -1.782 7.140 14.194 1.00 48.41 107 LYS A C 1
ATOM 882 O O . LYS A 1 107 ? -1.692 6.019 13.700 1.00 48.41 107 LYS A O 1
ATOM 887 N N . LEU A 1 108 ? -1.467 8.256 13.546 1.00 52.56 108 LEU A N 1
ATOM 888 C CA . LEU A 1 108 ? -0.727 8.272 12.295 1.00 52.56 108 LEU A CA 1
ATOM 889 C C . LEU A 1 108 ? 0.669 7.720 12.587 1.00 52.56 108 LEU A C 1
ATOM 891 O O . LEU A 1 108 ? 1.474 8.340 13.279 1.00 52.56 108 LEU A O 1
ATOM 895 N N . GLN A 1 109 ? 0.946 6.506 12.123 1.00 59.59 109 GLN A N 1
ATOM 896 C CA . GLN A 1 109 ? 2.305 5.976 12.129 1.00 59.59 109 GLN A CA 1
ATOM 897 C C . GLN A 1 109 ? 2.869 6.128 10.727 1.00 59.59 109 GLN A C 1
ATOM 899 O O . GLN A 1 109 ? 2.679 5.250 9.890 1.00 59.59 109 GLN A O 1
ATOM 904 N N . LEU A 1 110 ? 3.524 7.263 10.492 1.00 60.75 110 LEU A N 1
ATOM 905 C CA . LEU A 1 110 ? 4.266 7.530 9.271 1.00 60.75 110 LEU A CA 1
ATOM 906 C C . LEU A 1 110 ? 5.521 6.659 9.242 1.00 60.75 110 LEU A C 1
ATOM 908 O O . LEU A 1 110 ? 6.337 6.724 10.161 1.00 60.75 110 LEU A O 1
ATOM 912 N N . ILE A 1 111 ? 5.671 5.842 8.206 1.00 64.12 111 ILE A N 1
ATOM 913 C CA . ILE A 1 111 ? 6.911 5.118 7.940 1.00 64.12 111 ILE A CA 1
ATOM 914 C C . ILE A 1 111 ? 7.330 5.395 6.514 1.00 64.12 111 ILE A C 1
ATOM 916 O O . ILE A 1 111 ? 6.651 5.020 5.556 1.00 64.12 111 ILE A O 1
ATOM 920 N N . LEU A 1 112 ? 8.485 6.028 6.395 1.00 63.50 112 LEU A N 1
ATOM 921 C CA . LEU A 1 112 ? 9.153 6.254 5.131 1.00 63.50 112 LEU A CA 1
ATOM 922 C C . LEU A 1 112 ? 10.191 5.164 4.939 1.00 63.50 112 LEU A C 1
ATOM 924 O O . LEU A 1 112 ? 11.020 4.918 5.808 1.00 63.50 112 LEU A O 1
ATOM 928 N N . LEU A 1 113 ? 10.104 4.488 3.801 1.00 62.97 113 LEU A N 1
ATOM 929 C CA . LEU A 1 113 ? 10.962 3.361 3.451 1.00 62.97 113 LEU A CA 1
ATOM 930 C C . LEU A 1 113 ? 12.113 3.791 2.531 1.00 62.97 113 LEU A C 1
ATOM 932 O O . LEU A 1 113 ? 12.857 2.946 2.045 1.00 62.97 113 LEU A O 1
ATOM 936 N N . THR A 1 114 ? 12.274 5.099 2.283 1.00 59.47 114 THR A N 1
ATOM 937 C CA . THR A 1 114 ? 13.335 5.645 1.422 1.00 59.47 114 THR A CA 1
ATOM 938 C C . THR A 1 114 ? 14.265 6.587 2.178 1.00 59.47 114 THR A C 1
ATOM 940 O O . THR A 1 114 ? 13.833 7.331 3.055 1.00 59.47 114 THR A O 1
ATOM 943 N N . HIS A 1 115 ? 15.529 6.625 1.745 1.00 51.53 115 HIS A N 1
ATOM 944 C CA . HIS A 1 115 ? 16.565 7.547 2.229 1.00 51.53 115 HIS A CA 1
ATOM 945 C C . HIS A 1 115 ? 16.251 9.037 1.981 1.00 51.53 115 HIS A C 1
ATOM 947 O O . HIS A 1 115 ? 16.913 9.899 2.552 1.00 51.53 115 HIS A O 1
ATOM 953 N N . ASN A 1 116 ? 15.258 9.354 1.141 1.00 52.47 116 ASN A N 1
ATOM 954 C CA . ASN A 1 116 ? 14.828 10.721 0.840 1.00 52.47 116 ASN A CA 1
ATOM 955 C C . ASN A 1 116 ? 13.507 11.037 1.561 1.00 52.47 116 ASN A C 1
ATOM 957 O O . ASN A 1 116 ? 12.492 11.373 0.945 1.00 52.47 116 ASN A O 1
ATOM 961 N N . ALA A 1 117 ? 13.522 10.832 2.880 1.00 50.12 117 ALA A N 1
ATOM 962 C CA . ALA A 1 117 ? 12.356 10.952 3.743 1.00 50.12 117 ALA A CA 1
ATOM 963 C C . ALA A 1 117 ? 11.729 12.354 3.679 1.00 50.12 117 ALA A C 1
ATOM 965 O O . ALA A 1 117 ? 10.519 12.479 3.571 1.00 50.12 117 ALA A O 1
ATOM 966 N N . GLN A 1 118 ? 12.550 13.400 3.616 1.00 51.75 118 GLN A N 1
ATOM 967 C CA . GLN A 1 118 ? 12.118 14.797 3.707 1.00 51.75 118 GLN A CA 1
ATOM 968 C C . GLN A 1 118 ? 11.066 15.183 2.655 1.00 51.75 118 GLN A C 1
ATOM 970 O O . GLN A 1 118 ? 10.032 15.758 2.975 1.00 51.75 118 GLN A O 1
ATOM 975 N N . ARG A 1 119 ? 11.269 14.763 1.401 1.00 57.69 119 ARG A N 1
ATOM 976 C CA . ARG A 1 119 ? 10.305 15.019 0.326 1.00 57.69 119 ARG A CA 1
ATOM 977 C C . ARG A 1 119 ? 9.028 14.201 0.525 1.00 57.69 119 ARG A C 1
ATOM 979 O O . ARG A 1 119 ? 7.931 14.711 0.348 1.00 57.69 119 ARG A O 1
ATOM 986 N N . ALA A 1 120 ? 9.154 12.935 0.917 1.00 55.03 120 ALA A N 1
ATOM 987 C CA . ALA A 1 120 ? 7.995 12.082 1.159 1.00 55.03 120 ALA A CA 1
ATOM 988 C C . ALA A 1 120 ? 7.166 12.548 2.373 1.00 55.03 120 ALA A C 1
ATOM 990 O O . ALA A 1 120 ? 5.948 12.419 2.335 1.00 55.03 120 ALA A O 1
ATOM 991 N N . GLU A 1 121 ? 7.787 13.145 3.398 1.00 60.25 121 GLU A N 1
ATOM 992 C CA . GLU A 1 121 ? 7.081 13.810 4.501 1.00 60.25 121 GLU A CA 1
ATOM 993 C C . GLU A 1 121 ? 6.251 14.990 3.996 1.00 60.25 121 GLU A C 1
ATOM 995 O O . GLU A 1 121 ? 5.057 15.025 4.264 1.00 60.25 121 GLU A O 1
ATOM 1000 N N . GLU A 1 122 ? 6.828 15.919 3.227 1.00 64.62 122 GLU A N 1
ATOM 1001 C CA . GLU A 1 122 ? 6.106 17.081 2.669 1.00 64.62 122 GLU A CA 1
ATOM 1002 C C . GLU A 1 122 ? 4.888 16.665 1.825 1.00 64.62 122 GLU A C 1
ATOM 1004 O O . GLU A 1 122 ? 3.797 17.235 1.944 1.00 64.62 122 GLU A O 1
ATOM 1009 N N . TRP A 1 123 ? 5.053 15.623 1.007 1.00 65.31 123 TRP A N 1
ATOM 1010 C CA . TRP A 1 123 ? 3.965 15.041 0.222 1.00 65.31 123 TRP A CA 1
ATOM 1011 C C . TRP A 1 123 ? 2.896 14.407 1.109 1.00 65.31 123 TRP A C 1
ATOM 1013 O O . TRP A 1 123 ? 1.703 14.636 0.909 1.00 65.31 123 TRP A O 1
ATOM 1023 N N . LEU A 1 124 ? 3.307 13.636 2.114 1.00 61.88 124 LEU A N 1
ATOM 1024 C CA . LEU A 1 124 ? 2.379 12.981 3.028 1.00 61.88 124 LEU A CA 1
ATOM 1025 C C . LEU A 1 124 ? 1.639 13.987 3.906 1.00 61.88 124 LEU A C 1
ATOM 1027 O O . LEU A 1 124 ? 0.453 13.790 4.128 1.00 61.88 124 LEU A O 1
ATOM 1031 N N . TRP A 1 125 ? 2.264 15.093 4.309 1.00 63.56 125 TRP A N 1
ATOM 1032 C CA . TRP A 1 125 ? 1.584 16.212 4.964 1.00 63.56 125 TRP A CA 1
ATOM 1033 C C . TRP A 1 125 ? 0.541 16.855 4.050 1.00 63.56 125 TRP A C 1
ATOM 1035 O O . TRP A 1 125 ? -0.601 17.047 4.463 1.00 63.56 125 TRP A O 1
ATOM 1045 N N . THR A 1 126 ? 0.903 17.129 2.795 1.00 65.44 126 THR A N 1
ATOM 1046 C CA . THR A 1 126 ? -0.010 17.728 1.808 1.00 65.44 126 THR A CA 1
ATOM 1047 C C . THR A 1 126 ? -1.240 16.852 1.570 1.00 65.44 126 THR A C 1
ATOM 1049 O O . THR A 1 126 ? -2.358 17.358 1.457 1.00 65.44 126 THR A O 1
ATOM 1052 N N . ILE A 1 127 ? -1.051 15.532 1.504 1.00 64.88 127 ILE A N 1
ATOM 1053 C CA . ILE A 1 127 ? -2.149 14.599 1.261 1.00 64.88 127 ILE A CA 1
ATOM 1054 C C . ILE A 1 127 ? -2.930 14.311 2.551 1.00 64.88 127 ILE A C 1
ATOM 1056 O O . ILE A 1 127 ? -4.156 14.349 2.521 1.00 64.88 127 ILE A O 1
ATOM 1060 N N . ALA A 1 128 ? -2.267 14.090 3.689 1.00 59.44 128 ALA A N 1
ATOM 1061 C CA . ALA A 1 128 ? -2.930 13.816 4.964 1.00 59.44 128 ALA A CA 1
ATOM 1062 C C . ALA A 1 128 ? -3.900 14.941 5.357 1.00 59.44 128 ALA A C 1
ATOM 1064 O O . ALA A 1 128 ? -5.052 14.644 5.650 1.00 59.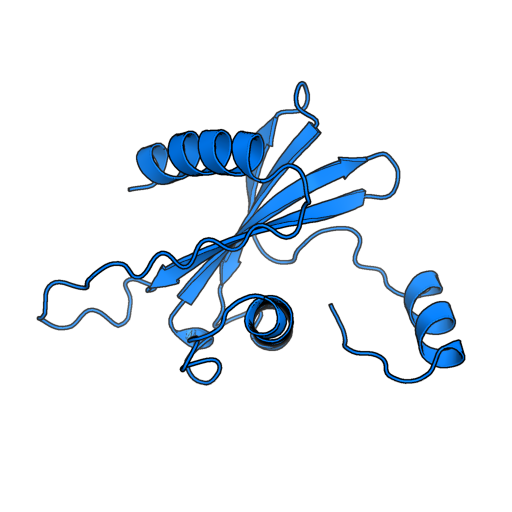44 128 ALA A O 1
ATOM 1065 N N . TYR A 1 129 ? -3.497 16.213 5.240 1.00 60.44 129 TYR A N 1
ATOM 1066 C CA . TYR A 1 129 ? -4.377 17.361 5.517 1.00 60.44 129 TYR A CA 1
ATOM 1067 C C . TYR A 1 129 ? -5.566 17.491 4.555 1.00 60.44 129 TYR A C 1
ATOM 1069 O O . TYR A 1 129 ? -6.563 18.124 4.888 1.00 60.44 129 TYR A O 1
ATOM 1077 N N . ARG A 1 130 ? -5.478 16.922 3.348 1.00 60.78 130 ARG A N 1
ATOM 1078 C CA . ARG A 1 130 ? -6.570 16.947 2.363 1.00 60.78 130 ARG A CA 1
ATOM 1079 C C . ARG A 1 130 ? -7.595 15.823 2.584 1.00 60.78 130 ARG A C 1
ATOM 1081 O O . ARG A 1 130 ? -8.693 15.915 2.044 1.00 60.78 130 ARG A O 1
ATOM 1088 N N . TYR A 1 131 ? -7.250 14.792 3.359 1.00 52.31 131 TYR A N 1
ATOM 1089 C CA . TYR A 1 131 ? -8.100 13.627 3.654 1.00 52.31 131 TYR A CA 1
ATOM 1090 C C . TYR A 1 131 ? -8.427 13.468 5.165 1.00 52.31 131 TYR A C 1
ATOM 1092 O O . TYR A 1 131 ? -8.851 12.389 5.609 1.00 52.31 131 TYR A O 1
ATOM 1100 N N . GLU A 1 132 ? -8.246 14.529 5.961 1.00 47.97 132 GLU A N 1
ATOM 1101 C CA . GLU A 1 132 ? -8.858 14.711 7.293 1.00 47.97 132 GLU A CA 1
ATOM 1102 C C . GLU A 1 132 ? -10.274 15.285 7.183 1.00 47.97 132 GLU A C 1
ATOM 1104 O O . GLU A 1 132 ? -11.158 14.708 7.864 1.00 47.97 132 GLU A O 1
#

Sequence (132 aa):
MKPISEEHSFFVHQDHCPRITPPGREIYRDDSASLSLFEVDGAEERTFCRNLCLFAMQFLSWKTRYNEIATFLFYVLTRNDEDGCRIVGYFSKHSKVFMTGEESKQKLQLILLTHNAQRAEEWLWTIAYRYE

pLDDT: mean 76.87, std 16.03, range [42.97, 94.69]

Radius of gyration: 15.32 Å; chains: 1; bounding box: 34×37×40 Å

InterPro domains:
  IPR002717 Histone acetyltransferase domain, MYST-type [PF01853] (22-96)
  IPR002717 Histone acetyltransferase domain, MYST-type [PS51726] (1-132)
  IPR016181 Acyl-CoA N-acyltransferase [SSF55729] (2-96)
  IPR050603 MYST family histone acetyltransferases [PTHR10615] (5-107)

Organism: Cylicostephanus goldi (NCBI:txid71465)